Protein AF-A0A2M7H6H7-F1 (afdb_monomer)

Structure (mmCIF, N/CA/C/O backbone):
data_AF-A0A2M7H6H7-F1
#
_entry.id   AF-A0A2M7H6H7-F1
#
loop_
_atom_site.group_PDB
_atom_site.id
_atom_site.type_symbol
_atom_site.label_atom_id
_atom_site.label_alt_id
_atom_site.label_comp_id
_atom_site.label_asym_id
_atom_site.label_entity_id
_atom_site.label_seq_id
_atom_site.pdbx_PDB_ins_code
_atom_site.Cartn_x
_atom_site.Cartn_y
_atom_site.Cartn_z
_atom_site.occupancy
_atom_site.B_iso_or_equiv
_atom_site.auth_seq_id
_atom_site.auth_comp_id
_atom_site.auth_asym_id
_atom_site.auth_atom_id
_atom_site.pdbx_PDB_model_num
ATOM 1 N N . MET A 1 1 ? -11.906 10.074 26.267 1.00 61.56 1 MET A N 1
ATOM 2 C CA . MET A 1 1 ? -12.668 9.955 24.993 1.00 61.56 1 MET A CA 1
ATOM 3 C C . MET A 1 1 ? -12.155 10.864 23.858 1.00 61.56 1 MET A C 1
ATOM 5 O O . MET A 1 1 ? -12.838 10.996 22.849 1.00 61.56 1 MET A O 1
ATOM 9 N N . LYS A 1 2 ? -10.953 11.457 23.956 1.00 78.00 2 LYS A N 1
ATOM 10 C CA . LYS A 1 2 ? -10.472 12.499 23.023 1.00 78.00 2 LYS A CA 1
ATOM 11 C C . LYS A 1 2 ? -10.202 11.996 21.590 1.00 78.00 2 LYS A C 1
ATOM 13 O O . LYS A 1 2 ? -10.302 12.772 20.652 1.00 78.00 2 LYS A O 1
ATOM 18 N N . TYR A 1 3 ? -9.976 10.690 21.414 1.00 88.19 3 TYR A N 1
ATOM 19 C CA . TYR A 1 3 ? -9.656 10.070 20.117 1.00 88.19 3 TYR A CA 1
ATOM 20 C C . TYR A 1 3 ? -10.746 9.146 19.572 1.00 88.19 3 TYR A C 1
ATOM 22 O O . TYR A 1 3 ? -10.517 8.434 18.602 1.00 88.19 3 TYR A O 1
ATOM 30 N N . LYS A 1 4 ? -11.948 9.150 20.168 1.00 90.88 4 LYS A N 1
ATOM 31 C CA . LYS A 1 4 ? -13.011 8.196 19.806 1.00 90.88 4 LYS A CA 1
ATOM 32 C C . LYS A 1 4 ? -13.359 8.255 18.310 1.00 90.88 4 LYS A C 1
ATOM 34 O O . LYS A 1 4 ? -13.554 7.220 17.694 1.00 90.88 4 LYS A O 1
ATOM 39 N N . LYS A 1 5 ? -13.362 9.457 17.720 1.00 93.50 5 LYS A N 1
ATOM 40 C CA . LYS A 1 5 ? -13.609 9.670 16.283 1.00 93.50 5 LYS A CA 1
ATOM 41 C C . LYS A 1 5 ? -12.484 9.114 15.403 1.00 93.50 5 LYS A C 1
ATOM 43 O O . LYS A 1 5 ? -12.766 8.445 14.420 1.00 93.50 5 LYS A O 1
ATOM 48 N N . ALA A 1 6 ? -11.227 9.348 15.785 1.00 94.44 6 ALA A N 1
ATOM 49 C CA . ALA A 1 6 ? -10.067 8.816 15.069 1.00 94.44 6 ALA A CA 1
ATOM 50 C C . ALA A 1 6 ? -10.022 7.282 15.131 1.00 94.44 6 ALA A C 1
ATOM 52 O O . ALA A 1 6 ? -9.757 6.638 14.126 1.00 94.44 6 ALA A O 1
ATOM 53 N N . LEU A 1 7 ? -10.365 6.698 16.285 1.00 96.12 7 LEU A N 1
ATOM 54 C CA . LEU A 1 7 ? -10.436 5.248 16.456 1.00 96.12 7 LEU A CA 1
ATOM 55 C C . LEU A 1 7 ? -11.530 4.621 15.578 1.00 96.12 7 LEU A C 1
ATOM 57 O O . LEU A 1 7 ? -11.297 3.592 14.958 1.00 96.12 7 LEU A O 1
ATOM 61 N N . ILE A 1 8 ? -12.702 5.261 15.484 1.00 96.06 8 ILE A N 1
ATOM 62 C CA . ILE A 1 8 ? -13.778 4.827 14.578 1.00 96.06 8 ILE A CA 1
ATOM 63 C C . ILE A 1 8 ? -13.308 4.886 13.118 1.00 96.06 8 ILE A C 1
ATOM 65 O O . ILE A 1 8 ? -13.524 3.932 12.376 1.00 96.06 8 ILE A O 1
ATOM 69 N N . GLY A 1 9 ? -12.623 5.963 12.717 1.00 96.12 9 GLY A N 1
ATOM 70 C CA . GLY A 1 9 ? -12.051 6.079 11.373 1.00 96.12 9 GLY A CA 1
ATOM 71 C C . GLY A 1 9 ? -11.005 5.001 11.074 1.00 96.12 9 GLY A C 1
ATOM 72 O O . GLY A 1 9 ? -11.027 4.405 10.002 1.00 96.12 9 GLY A O 1
ATOM 73 N N . LEU A 1 10 ? -10.138 4.692 12.041 1.00 95.81 10 LEU A N 1
ATOM 74 C CA . LEU A 1 10 ? -9.139 3.633 11.904 1.00 95.81 10 LEU A CA 1
ATOM 75 C C . LEU A 1 10 ? -9.793 2.256 11.737 1.00 95.81 10 LEU A C 1
ATOM 77 O O . LEU A 1 10 ? -9.412 1.506 10.847 1.00 95.81 10 LEU A O 1
ATOM 81 N N . ILE A 1 11 ? -10.801 1.939 12.553 1.00 96.19 11 ILE A N 1
ATOM 82 C CA . ILE A 1 11 ? -11.541 0.674 12.443 1.00 96.19 11 ILE A CA 1
ATOM 83 C C . ILE A 1 11 ? -12.217 0.566 11.072 1.00 96.19 11 ILE A C 1
ATOM 85 O O . ILE A 1 11 ? -12.152 -0.490 10.447 1.00 96.19 11 ILE A O 1
ATOM 89 N N . ALA A 1 12 ? -12.813 1.652 10.574 1.00 96.00 12 ALA A N 1
ATOM 90 C CA . ALA A 1 12 ? -13.401 1.668 9.238 1.00 96.00 12 ALA A CA 1
ATOM 91 C C . ALA A 1 12 ? -12.356 1.364 8.149 1.00 96.00 12 ALA A C 1
ATOM 93 O O . ALA A 1 12 ? -12.608 0.527 7.289 1.00 96.00 12 ALA A O 1
ATOM 94 N N . LEU A 1 13 ? -11.164 1.967 8.217 1.00 94.69 13 LEU A N 1
ATOM 95 C CA . LEU A 1 13 ? -10.073 1.680 7.277 1.00 94.69 13 LEU A CA 1
ATOM 96 C C . LEU A 1 13 ? -9.600 0.224 7.350 1.00 94.69 13 LEU A C 1
ATOM 98 O O . LEU A 1 13 ? -9.371 -0.388 6.312 1.00 94.69 13 LEU A O 1
ATOM 102 N N . VAL A 1 14 ? -9.501 -0.353 8.550 1.00 94.69 14 VAL A N 1
ATOM 103 C CA . VAL A 1 14 ? -9.122 -1.765 8.729 1.00 94.69 14 VAL A CA 1
ATOM 104 C C . VAL A 1 14 ? -10.141 -2.700 8.074 1.00 94.69 14 VAL A C 1
ATOM 106 O O . VAL A 1 14 ? -9.749 -3.645 7.396 1.00 94.69 14 VAL A O 1
ATOM 109 N N . VAL A 1 15 ? -11.439 -2.422 8.227 1.00 94.75 15 VAL A N 1
ATOM 110 C CA . VAL A 1 15 ? -12.507 -3.220 7.598 1.00 94.75 15 VAL A CA 1
ATOM 111 C C . VAL A 1 15 ? -12.526 -3.056 6.076 1.00 94.75 15 VAL A C 1
ATOM 113 O O . VAL A 1 15 ? -12.846 -4.006 5.367 1.00 94.75 15 VAL A O 1
ATOM 116 N N . LEU A 1 16 ? -12.168 -1.877 5.563 1.00 92.56 16 LEU A N 1
ATOM 117 C CA . LEU A 1 16 ? -12.100 -1.612 4.123 1.00 92.56 16 LEU A CA 1
ATOM 118 C C . LEU A 1 16 ? -10.819 -2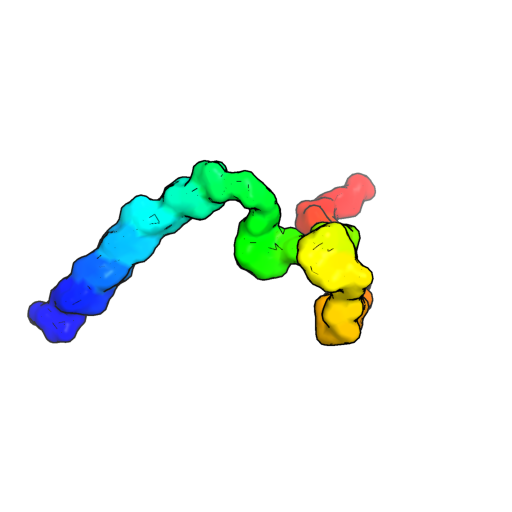.154 3.468 1.00 92.56 16 LEU A C 1
ATOM 120 O O . LEU A 1 16 ? -10.830 -2.430 2.273 1.00 92.56 16 LEU A O 1
ATOM 124 N N . CYS A 1 17 ? -9.742 -2.348 4.231 1.00 89.75 17 CYS A N 1
ATOM 125 C CA . CYS A 1 17 ? -8.459 -2.874 3.757 1.00 89.75 17 CYS A CA 1
ATOM 126 C C . CYS A 1 17 ? -8.568 -4.155 2.892 1.00 89.75 17 CYS A C 1
ATOM 128 O O . CYS A 1 17 ? -8.034 -4.156 1.781 1.00 89.75 17 CYS A O 1
ATOM 130 N N . PRO A 1 18 ? -9.292 -5.223 3.298 1.00 88.00 18 PRO A N 1
ATOM 131 C CA . PRO A 1 18 ? -9.388 -6.447 2.499 1.00 88.00 18 PRO A CA 1
ATOM 132 C C . PRO A 1 18 ? -10.123 -6.277 1.162 1.00 88.00 18 PRO A C 1
ATOM 134 O O . PRO A 1 18 ? -9.980 -7.138 0.299 1.00 88.00 18 PRO A O 1
ATOM 137 N N . LEU A 1 19 ? -10.873 -5.189 0.940 1.00 85.50 19 LEU A N 1
ATOM 138 C CA . LEU A 1 19 ? -11.519 -4.945 -0.357 1.00 85.50 19 LEU A CA 1
ATOM 139 C C . LEU A 1 19 ? -10.498 -4.751 -1.485 1.00 85.50 19 LEU A C 1
ATOM 141 O O . LEU A 1 19 ? -10.804 -5.059 -2.634 1.00 85.50 19 LEU A O 1
ATOM 145 N N . GLY A 1 20 ? -9.279 -4.304 -1.164 1.00 80.69 20 GLY A N 1
ATOM 146 C CA . GLY A 1 20 ? -8.191 -4.193 -2.136 1.00 80.69 20 GLY A CA 1
ATOM 147 C C . GLY A 1 20 ? -7.776 -5.538 -2.740 1.00 80.69 20 GLY A C 1
ATOM 148 O O . GLY A 1 20 ? -7.341 -5.568 -3.882 1.00 80.69 20 GLY A O 1
ATOM 149 N N . LEU A 1 21 ? -7.986 -6.655 -2.032 1.00 82.94 21 LEU A N 1
ATOM 150 C CA . LEU A 1 21 ? -7.687 -8.001 -2.543 1.00 82.94 21 LEU A CA 1
ATOM 151 C C . LEU A 1 21 ? -8.657 -8.456 -3.641 1.00 82.94 21 LEU A C 1
ATOM 153 O O . LEU A 1 21 ? -8.359 -9.395 -4.372 1.00 82.94 21 LEU A O 1
ATOM 157 N N . LEU A 1 22 ? -9.828 -7.822 -3.737 1.00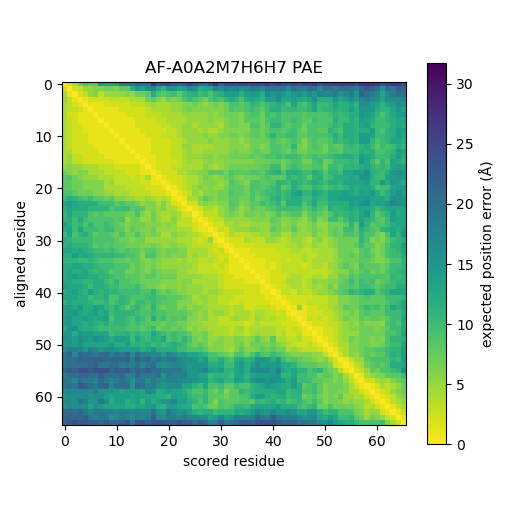 83.25 22 LEU A N 1
ATOM 158 C CA . LEU A 1 22 ? -10.808 -8.096 -4.788 1.00 83.25 22 LEU A CA 1
ATOM 159 C C . LEU A 1 22 ? -10.546 -7.265 -6.051 1.00 83.25 22 LEU A C 1
ATOM 161 O O . LEU A 1 22 ? -11.146 -7.540 -7.089 1.00 83.25 22 LEU A O 1
ATOM 165 N N . ALA A 1 23 ? -9.693 -6.239 -5.971 1.00 82.31 23 ALA A N 1
ATOM 166 C CA . ALA A 1 23 ? -9.345 -5.422 -7.120 1.00 82.31 23 ALA A CA 1
ATOM 167 C C . ALA A 1 23 ? -8.415 -6.206 -8.054 1.00 82.31 23 ALA A C 1
ATOM 169 O O . ALA A 1 23 ? -7.420 -6.787 -7.630 1.00 82.31 23 ALA A O 1
ATOM 170 N N . SER A 1 24 ? -8.743 -6.218 -9.342 1.00 76.12 24 SER A N 1
ATOM 171 C CA . SER A 1 24 ? -7.877 -6.771 -10.377 1.00 76.12 24 SER A CA 1
ATOM 172 C C . SER A 1 24 ? -6.728 -5.806 -10.662 1.00 76.12 24 SER A C 1
ATOM 174 O O . SER A 1 24 ? -6.980 -4.662 -11.043 1.00 76.12 24 SER A O 1
ATOM 176 N N . GLY A 1 25 ? -5.492 -6.276 -10.514 1.00 75.25 25 GLY A N 1
ATOM 177 C CA . GLY A 1 25 ? -4.278 -5.503 -10.780 1.00 75.25 25 GLY A CA 1
ATOM 178 C C . GLY A 1 25 ? -3.26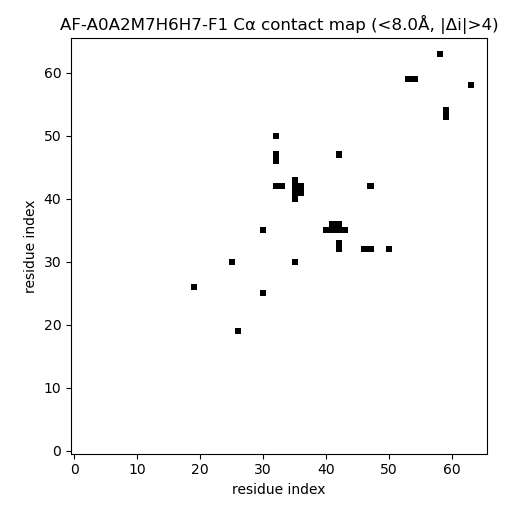5 -5.613 -9.646 1.00 75.25 25 GLY A C 1
ATOM 179 O O . GLY A 1 25 ? -3.519 -6.248 -8.621 1.00 75.25 25 GLY A O 1
ATOM 180 N N . THR A 1 26 ? -2.103 -5.004 -9.840 1.00 77.56 26 THR A N 1
ATOM 181 C CA . THR A 1 26 ? -1.062 -4.902 -8.818 1.00 77.56 26 THR A CA 1
ATOM 182 C C . THR A 1 26 ? -1.458 -3.956 -7.696 1.00 77.56 26 THR A C 1
ATOM 184 O O . THR A 1 26 ? -2.258 -3.027 -7.861 1.00 77.56 26 THR A O 1
ATOM 187 N N . ALA A 1 27 ? -0.899 -4.218 -6.515 1.00 80.19 27 ALA A N 1
ATOM 188 C CA . ALA A 1 27 ? -1.105 -3.364 -5.361 1.00 80.19 27 ALA A CA 1
ATOM 189 C C . ALA A 1 27 ? -0.575 -1.952 -5.641 1.00 80.19 27 ALA A C 1
ATOM 191 O O . ALA A 1 27 ? 0.420 -1.755 -6.338 1.00 80.19 27 ALA A O 1
ATOM 192 N N . TRP A 1 28 ? -1.245 -0.954 -5.068 1.00 73.56 28 TRP A N 1
ATOM 193 C CA . TRP A 1 28 ? -0.829 0.436 -5.204 1.00 73.56 28 TRP A CA 1
ATOM 194 C C . TRP A 1 28 ? 0.605 0.607 -4.684 1.00 73.56 28 TRP A C 1
ATOM 196 O O . TRP A 1 28 ? 0.875 0.316 -3.521 1.00 73.56 28 TRP A O 1
ATOM 206 N N . GLY A 1 29 ? 1.508 1.079 -5.544 1.00 76.81 29 GLY A N 1
ATOM 207 C CA . GLY A 1 29 ? 2.932 1.240 -5.231 1.00 76.81 29 GLY A CA 1
ATOM 208 C C . GLY A 1 29 ? 3.831 0.067 -5.636 1.00 76.81 29 GLY A C 1
ATOM 209 O O . GLY A 1 29 ? 5.037 0.270 -5.723 1.00 76.81 29 GLY A O 1
ATOM 210 N N . GLU A 1 30 ? 3.270 -1.097 -5.969 1.00 79.25 30 GLU A N 1
ATOM 211 C CA . GLU A 1 30 ? 4.002 -2.292 -6.436 1.00 79.25 30 GLU A CA 1
ATOM 212 C C . GLU A 1 30 ? 4.007 -2.403 -7.972 1.00 79.25 30 GLU A C 1
ATOM 214 O O . GLU A 1 30 ? 4.036 -3.491 -8.543 1.00 79.25 30 GLU A O 1
ATOM 219 N N . TRP A 1 31 ? 3.914 -1.272 -8.672 1.00 84.38 31 TRP A N 1
ATOM 220 C CA . TRP A 1 31 ? 3.801 -1.276 -10.127 1.00 84.38 31 TRP A CA 1
ATOM 221 C C . TRP A 1 31 ? 5.138 -1.496 -10.823 1.00 84.38 31 TRP A C 1
ATOM 223 O O . TRP A 1 31 ? 6.126 -0.805 -10.551 1.00 84.38 31 TRP A O 1
ATOM 233 N N . GLY A 1 32 ? 5.124 -2.389 -11.809 1.00 83.12 32 GLY A N 1
ATOM 234 C CA . GLY A 1 32 ? 6.251 -2.610 -12.707 1.00 83.12 32 GLY A CA 1
ATOM 235 C C . GLY A 1 32 ? 6.394 -1.527 -13.782 1.00 83.12 32 GLY A C 1
ATOM 236 O O . GLY A 1 32 ? 5.453 -0.797 -14.108 1.00 83.12 32 GLY A O 1
ATOM 237 N N . LEU A 1 33 ? 7.585 -1.454 -14.388 1.00 85.62 33 LEU A N 1
ATOM 238 C CA . LEU A 1 33 ? 7.825 -0.601 -15.560 1.00 85.62 33 LEU A CA 1
ATOM 239 C C . LEU A 1 33 ? 6.943 -1.018 -16.745 1.00 85.62 33 LEU A C 1
ATOM 241 O O . LEU A 1 33 ? 6.395 -0.151 -17.423 1.00 85.62 33 LEU A O 1
ATOM 245 N N . ASP A 1 34 ? 6.774 -2.325 -16.949 1.00 85.44 34 ASP A N 1
ATOM 246 C CA . ASP A 1 34 ? 5.966 -2.882 -18.038 1.00 85.44 34 ASP A CA 1
ATOM 247 C C . ASP A 1 34 ? 4.473 -2.580 -17.847 1.00 85.44 34 ASP A C 1
ATOM 249 O O . ASP A 1 34 ? 3.793 -2.194 -18.794 1.00 85.44 34 ASP A O 1
ATOM 253 N N . GLU A 1 35 ? 3.972 -2.646 -16.609 1.00 83.75 35 GLU A N 1
ATOM 254 C CA . GLU A 1 35 ? 2.584 -2.283 -16.294 1.00 83.75 35 GLU A CA 1
ATOM 255 C C . GLU A 1 35 ? 2.315 -0.793 -16.493 1.00 83.75 35 GLU A C 1
ATOM 257 O O . GLU A 1 35 ? 1.268 -0.422 -17.020 1.00 83.75 35 GLU A O 1
ATOM 262 N N . MET A 1 36 ? 3.255 0.086 -16.121 1.00 87.94 36 MET A N 1
ATOM 263 C CA . MET A 1 36 ? 3.094 1.512 -16.423 1.00 87.94 36 MET A CA 1
ATOM 264 C C . MET A 1 36 ? 3.126 1.792 -17.918 1.00 87.94 36 MET A C 1
ATOM 266 O O . MET A 1 36 ? 2.404 2.675 -18.379 1.00 87.94 36 MET A O 1
ATOM 270 N N . LEU A 1 37 ? 3.929 1.049 -18.679 1.00 88.19 37 LEU A N 1
ATOM 271 C CA . LEU A 1 37 ? 3.930 1.164 -20.130 1.00 88.19 37 LEU A CA 1
ATOM 272 C C . LEU A 1 37 ? 2.582 0.727 -20.726 1.00 88.19 37 LEU A C 1
ATOM 274 O O . LEU A 1 37 ? 2.093 1.404 -21.624 1.00 88.19 37 LEU A O 1
ATOM 278 N N . ASP A 1 38 ? 1.960 -0.332 -20.207 1.00 87.19 38 ASP A N 1
ATOM 279 C CA . ASP A 1 38 ? 0.653 -0.814 -20.677 1.00 87.19 38 ASP A CA 1
ATOM 280 C C . ASP A 1 38 ? -0.501 0.139 -20.297 1.00 87.19 38 ASP A C 1
ATOM 282 O O . ASP A 1 38 ? -1.364 0.445 -21.119 1.00 87.19 38 ASP A O 1
ATOM 286 N N . ILE A 1 39 ? -0.483 0.695 -19.078 1.00 86.44 39 ILE A N 1
ATOM 287 C CA . ILE A 1 39 ? -1.537 1.598 -18.577 1.00 86.44 39 ILE A CA 1
ATOM 288 C C . ILE A 1 39 ? -1.418 3.011 -19.167 1.00 86.44 39 ILE A C 1
ATOM 290 O O . ILE A 1 39 ? -2.428 3.630 -19.509 1.00 86.44 39 ILE A O 1
ATOM 294 N N . LEU A 1 40 ? -0.202 3.559 -19.238 1.00 87.56 40 LEU A N 1
ATOM 295 C CA . LEU A 1 40 ? 0.034 4.960 -19.614 1.00 87.56 40 LEU A CA 1
ATOM 296 C C . LEU A 1 40 ? 0.554 5.125 -21.047 1.00 87.56 40 LEU A C 1
ATOM 298 O O . LEU A 1 40 ? 0.571 6.246 -21.558 1.00 87.56 40 LEU A O 1
ATOM 302 N N . GLY A 1 41 ? 1.012 4.053 -21.696 1.00 89.69 41 GLY A N 1
ATOM 303 C CA . GLY A 1 41 ? 1.691 4.114 -22.995 1.00 89.69 41 GLY A CA 1
ATOM 304 C C . GLY A 1 41 ? 3.132 4.636 -22.923 1.00 89.69 41 GLY A C 1
ATOM 305 O O . GLY A 1 41 ? 3.782 4.788 -23.957 1.00 89.69 41 GLY A O 1
ATOM 306 N N . TYR A 1 42 ? 3.643 4.944 -21.727 1.00 88.56 42 TYR A N 1
ATOM 307 C CA . TYR A 1 42 ? 5.024 5.368 -21.499 1.00 88.56 42 TYR A CA 1
ATOM 308 C C . TYR A 1 42 ? 5.453 5.119 -20.049 1.00 88.56 42 TYR A C 1
ATOM 310 O O . TYR A 1 42 ? 4.636 5.077 -19.133 1.00 88.56 42 TYR A O 1
ATOM 318 N N . VAL A 1 43 ? 6.765 5.029 -19.824 1.00 88.56 43 VAL A N 1
ATOM 319 C CA . VAL A 1 43 ? 7.340 4.877 -18.482 1.00 88.56 43 VAL A CA 1
ATOM 320 C C . VAL A 1 43 ? 7.709 6.250 -17.905 1.00 88.56 43 VAL A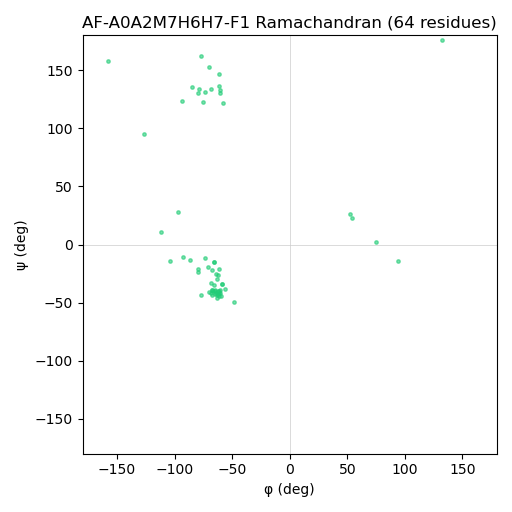 C 1
ATOM 322 O O . VAL A 1 43 ? 8.523 6.967 -18.499 1.00 88.56 43 VAL A O 1
ATOM 325 N N . PRO A 1 44 ? 7.183 6.639 -16.728 1.00 88.38 44 PRO A N 1
ATOM 326 C CA . PRO A 1 44 ? 7.592 7.869 -16.059 1.00 88.38 44 PRO A CA 1
ATOM 327 C C . PRO A 1 44 ? 9.090 7.856 -15.719 1.00 88.38 44 PRO A C 1
ATOM 329 O O . PRO A 1 44 ? 9.599 6.907 -15.122 1.00 88.38 44 PRO A O 1
ATOM 332 N N . GLN A 1 45 ? 9.805 8.944 -16.021 1.00 85.62 45 GLN A N 1
ATOM 333 C CA . GLN A 1 45 ? 11.258 9.021 -15.791 1.00 85.62 45 GLN A CA 1
ATOM 334 C C . GLN A 1 45 ? 11.653 8.813 -14.319 1.00 85.62 45 GLN A C 1
ATOM 336 O O . GLN A 1 45 ? 12.700 8.235 -14.038 1.00 85.62 45 GLN A O 1
ATOM 341 N N . GLY A 1 46 ? 10.823 9.270 -13.375 1.00 84.62 46 GLY A N 1
ATOM 342 C CA . GLY A 1 46 ? 11.047 9.045 -11.944 1.00 84.62 46 GLY A CA 1
ATOM 343 C C . GLY A 1 46 ? 11.015 7.560 -11.582 1.00 84.62 46 GLY A C 1
ATOM 344 O O . GLY A 1 46 ? 11.914 7.086 -10.892 1.00 84.62 46 GLY A O 1
ATOM 345 N N . LEU A 1 47 ? 10.044 6.819 -12.125 1.00 83.69 47 LEU A N 1
ATOM 346 C CA . LEU A 1 47 ? 9.916 5.376 -11.924 1.00 83.69 47 LEU A CA 1
ATOM 347 C C . LEU A 1 47 ? 11.105 4.622 -12.536 1.00 83.69 47 LEU A C 1
ATOM 349 O O . LEU A 1 47 ? 11.687 3.767 -11.881 1.00 83.69 47 LEU A O 1
ATOM 353 N N . SER A 1 48 ? 11.541 5.004 -13.741 1.00 82.38 48 SER A N 1
ATOM 354 C CA . SER A 1 48 ? 12.733 4.423 -14.381 1.00 82.38 48 SER A CA 1
ATOM 355 C C . SER A 1 48 ? 14.016 4.634 -13.560 1.00 82.38 48 SER A C 1
ATOM 357 O O . SER A 1 48 ? 14.848 3.732 -13.447 1.00 82.38 48 SER A O 1
ATOM 359 N N . LYS A 1 49 ? 14.179 5.809 -12.936 1.00 82.62 49 LYS A N 1
ATOM 360 C CA . LYS A 1 49 ? 15.318 6.078 -12.044 1.00 82.62 49 LYS A CA 1
ATOM 361 C C . LYS A 1 49 ? 15.254 5.249 -10.762 1.00 82.62 49 LYS A C 1
ATOM 363 O O . LYS A 1 49 ? 16.282 4.726 -10.351 1.00 82.62 49 LYS A O 1
ATOM 368 N N . LEU A 1 50 ? 14.072 5.119 -10.158 1.00 78.12 50 LEU A N 1
ATOM 369 C CA . LEU A 1 50 ? 13.850 4.325 -8.944 1.00 78.12 50 LEU A CA 1
ATOM 370 C C . LEU A 1 50 ? 14.028 2.823 -9.181 1.00 78.12 50 LEU A C 1
ATOM 372 O O .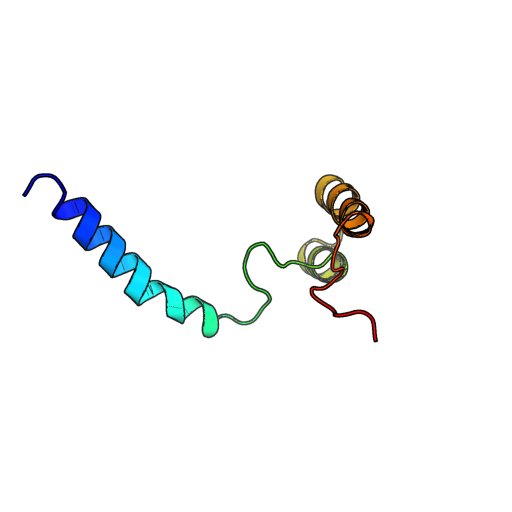 LEU A 1 50 ? 14.655 2.160 -8.362 1.00 78.12 50 LEU A O 1
ATOM 376 N N . ALA A 1 51 ? 13.577 2.300 -10.321 1.00 75.12 51 ALA A N 1
ATOM 377 C CA . ALA A 1 51 ? 13.794 0.901 -10.688 1.00 75.12 51 ALA A CA 1
ATOM 378 C C . ALA A 1 51 ? 15.292 0.550 -10.764 1.00 75.12 51 ALA A C 1
ATOM 380 O O . ALA A 1 51 ? 15.700 -0.532 -10.357 1.00 75.12 51 ALA A O 1
ATOM 381 N N . ASN A 1 52 ? 16.138 1.496 -11.186 1.00 70.62 52 ASN A N 1
ATOM 382 C CA . ASN A 1 52 ? 17.593 1.326 -11.169 1.00 70.62 52 ASN A CA 1
ATOM 383 C C . ASN A 1 52 ? 18.228 1.402 -9.766 1.00 70.62 52 ASN A C 1
ATOM 385 O O . ASN A 1 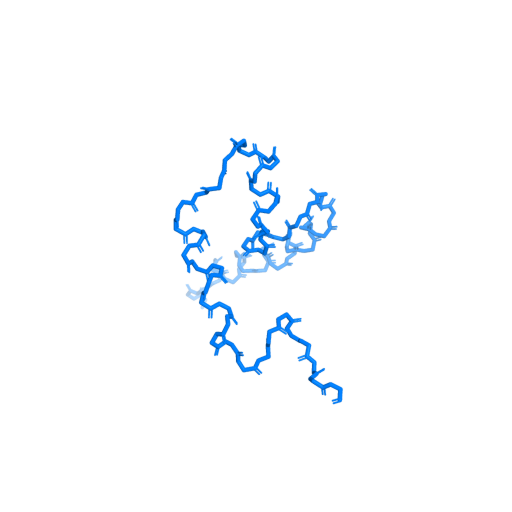52 ? 19.396 1.061 -9.610 1.00 70.62 52 ASN A O 1
ATOM 389 N N . ILE A 1 53 ? 17.506 1.841 -8.732 1.00 69.56 53 ILE A N 1
ATOM 39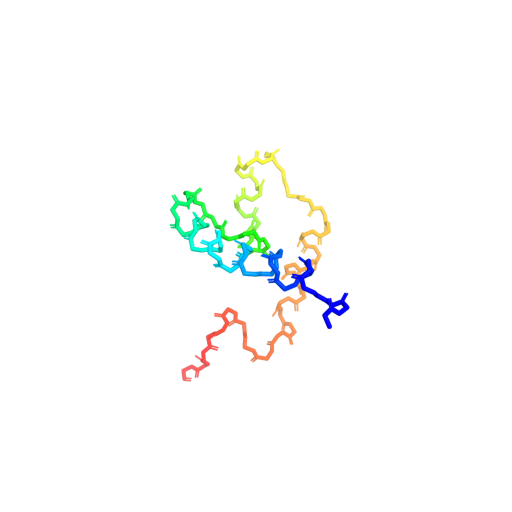0 C CA . ILE A 1 53 ? 18.001 1.819 -7.343 1.00 69.56 53 ILE A CA 1
ATOM 391 C C . ILE A 1 53 ? 17.859 0.412 -6.747 1.00 69.56 53 ILE A C 1
ATOM 393 O O . ILE A 1 53 ? 18.592 0.069 -5.822 1.00 69.56 53 ILE A O 1
ATOM 397 N N . ASN A 1 54 ? 16.985 -0.434 -7.304 1.00 62.53 54 ASN A N 1
ATOM 398 C CA . ASN A 1 54 ? 16.737 -1.786 -6.799 1.00 62.53 54 ASN A CA 1
ATOM 399 C C . ASN A 1 54 ? 17.993 -2.687 -6.848 1.00 62.53 54 ASN A C 1
ATOM 401 O O . ASN A 1 54 ? 18.124 -3.609 -6.053 1.00 62.53 54 ASN A O 1
ATOM 405 N N . HIS A 1 55 ? 18.987 -2.349 -7.680 1.00 61.78 55 HIS A N 1
ATOM 406 C CA . HIS A 1 55 ? 20.312 -2.998 -7.713 1.00 61.78 55 HIS A CA 1
ATOM 407 C C . HIS A 1 55 ? 21.149 -2.776 -6.436 1.00 61.78 55 HIS A C 1
ATOM 409 O O . HIS A 1 55 ? 22.162 -3.441 -6.239 1.00 61.78 55 HIS A O 1
ATOM 415 N N . ILE A 1 56 ? 20.761 -1.815 -5.589 1.00 61.81 56 ILE A N 1
ATOM 416 C CA . ILE A 1 56 ? 21.391 -1.502 -4.293 1.00 61.81 56 ILE A CA 1
ATOM 417 C C . ILE A 1 56 ? 20.688 -2.267 -3.152 1.00 61.81 56 ILE A C 1
ATOM 419 O O . ILE A 1 56 ? 21.182 -2.303 -2.023 1.00 61.81 56 ILE A O 1
ATOM 423 N N . ALA A 1 57 ? 19.536 -2.891 -3.421 1.00 70.44 57 ALA A N 1
ATOM 424 C CA . ALA A 1 57 ? 18.801 -3.648 -2.420 1.00 70.44 57 ALA A CA 1
ATOM 425 C C . ALA A 1 57 ? 19.575 -4.912 -2.019 1.00 70.44 57 ALA A C 1
ATOM 427 O O . ALA A 1 57 ? 20.060 -5.665 -2.858 1.00 70.44 57 ALA A O 1
ATOM 428 N N . PHE A 1 58 ? 19.666 -5.158 -0.711 1.00 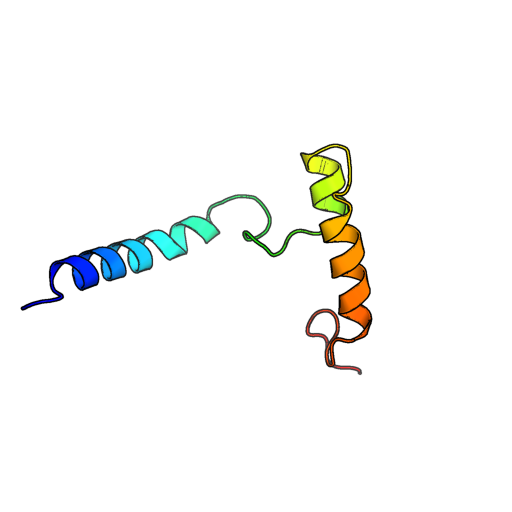71.88 58 PHE A N 1
ATOM 429 C CA . PHE A 1 58 ? 20.341 -6.337 -0.160 1.00 71.88 58 PHE A CA 1
ATOM 430 C C . PHE A 1 58 ? 19.655 -7.658 -0.571 1.00 71.88 58 PHE A C 1
ATOM 432 O O . PHE A 1 58 ? 20.331 -8.670 -0.718 1.00 71.88 58 PHE A O 1
ATOM 439 N N . LEU A 1 59 ? 18.332 -7.636 -0.791 1.00 73.56 59 LEU A N 1
ATOM 440 C CA . LEU A 1 59 ? 17.556 -8.723 -1.400 1.00 73.56 59 LEU A CA 1
ATOM 441 C C . LEU A 1 59 ? 16.744 -8.165 -2.583 1.00 73.56 59 LEU A C 1
ATOM 443 O O . LEU A 1 59 ? 15.646 -7.644 -2.357 1.00 73.56 59 LEU A O 1
ATOM 447 N N . PRO A 1 60 ? 17.252 -8.250 -3.824 1.00 72.00 60 PRO A N 1
ATOM 448 C CA . PRO A 1 60 ? 16.456 -7.908 -4.996 1.00 72.00 60 PRO A CA 1
ATOM 449 C C . PRO A 1 60 ? 15.247 -8.848 -5.086 1.00 72.00 60 PRO A C 1
ATOM 451 O O . PRO A 1 60 ? 15.358 -10.047 -4.820 1.00 72.00 60 PRO A O 1
ATOM 454 N N . ASP A 1 61 ? 14.078 -8.285 -5.390 1.00 70.75 61 ASP A N 1
ATOM 455 C CA . ASP A 1 61 ? 12.797 -9.000 -5.499 1.00 70.75 61 ASP A CA 1
ATOM 456 C C . ASP A 1 61 ? 12.449 -9.870 -4.279 1.00 70.75 61 ASP A C 1
ATOM 458 O O . ASP A 1 61 ? 11.760 -10.883 -4.401 1.00 70.75 61 ASP A O 1
ATOM 462 N N . TYR A 1 62 ? 12.971 -9.516 -3.096 1.00 70.50 62 TYR A N 1
ATOM 463 C CA . TYR A 1 62 ? 12.836 -10.307 -1.865 1.00 70.50 62 TYR A CA 1
ATOM 464 C C . TYR A 1 62 ? 13.298 -11.768 -2.015 1.00 70.50 62 TYR A C 1
ATOM 466 O O . TYR A 1 62 ? 12.903 -12.643 -1.240 1.00 70.50 62 TYR A O 1
ATOM 474 N N . SER A 1 63 ? 14.157 -12.030 -2.999 1.00 75.81 63 SER A N 1
ATOM 475 C CA . SER A 1 63 ? 14.685 -13.354 -3.292 1.00 75.81 63 SER A CA 1
ATOM 476 C C . SER A 1 63 ? 15.897 -13.637 -2.414 1.00 75.81 63 SER A C 1
ATOM 478 O O . SER A 1 63 ? 16.784 -12.796 -2.260 1.00 75.81 63 SER A O 1
ATOM 480 N N . VAL A 1 64 ? 15.956 -14.839 -1.843 1.00 80.06 64 VAL A N 1
ATOM 481 C CA . VAL A 1 64 ? 17.180 -15.323 -1.202 1.00 80.06 64 VAL A CA 1
ATOM 482 C C . VAL A 1 64 ? 18.131 -15.837 -2.286 1.00 80.06 64 VAL A C 1
ATOM 484 O O . VAL A 1 64 ? 17.692 -16.607 -3.144 1.00 80.06 64 VAL A O 1
ATOM 487 N N . PRO A 1 65 ? 19.410 -15.420 -2.296 1.00 68.81 65 PRO A N 1
ATOM 488 C CA . PRO A 1 65 ? 20.392 -16.036 -3.177 1.00 68.81 65 PRO A CA 1
ATOM 489 C C . PRO A 1 65 ? 20.492 -17.526 -2.824 1.00 68.81 65 PRO A C 1
ATOM 491 O O . PRO A 1 65 ? 20.560 -17.877 -1.645 1.00 68.81 65 PRO A O 1
ATOM 494 N N . ALA A 1 66 ? 20.410 -18.376 -3.850 1.00 70.12 66 ALA A N 1
ATOM 495 C CA . ALA A 1 66 ? 20.489 -19.830 -3.721 1.00 70.12 66 ALA A CA 1
ATOM 496 C C . ALA A 1 66 ? 21.859 -20.301 -3.214 1.00 70.12 66 ALA A C 1
ATOM 498 O O . ALA A 1 66 ? 22.872 -19.638 -3.539 1.00 70.12 66 ALA A O 1
#

Mean predicted aligned error: 8.62 Å

Nearest PDB structures (foldseek):
  5d1w-assembly2_C  TM=3.793E-01  e=7.174E+00  Mycobacterium tuberculosis H37Rv

Solvent-accessible surface area (backbone atoms only — not comparable to full-atom values): 4288 Å² total; per-residue (Å²): 123,94,53,55,67,59,52,52,53,50,51,52,51,61,69,51,53,66,58,60,77,74,50,89,72,72,59,91,90,67,72,50,68,67,57,37,28,71,76,68,73,47,66,55,68,69,57,58,56,52,61,64,50,46,81,74,45,94,46,51,93,78,47,78,86,130

Secondary structure (DSSP, 8-state):
-TTHHHHHHHHHHHHHGGGGGGSSSPPTT---HHHHHHHHSS--HHHHHHHTTGGG-SSGGGPPP-

Sequence (66 aa):
MKYKKALIGLIALVVLCPLGLLASGTAWGEWGLDEMLDILGYVPQGLSKLANINHIAFLPDYSVPA

pLDDT: mean 82.24, std 9.45, range [61.56, 96.19]

Foldseek 3Di:
DVCPVVVVVVVVCVVCVCVQVVDPDDDVPPDDQVNCCVVVV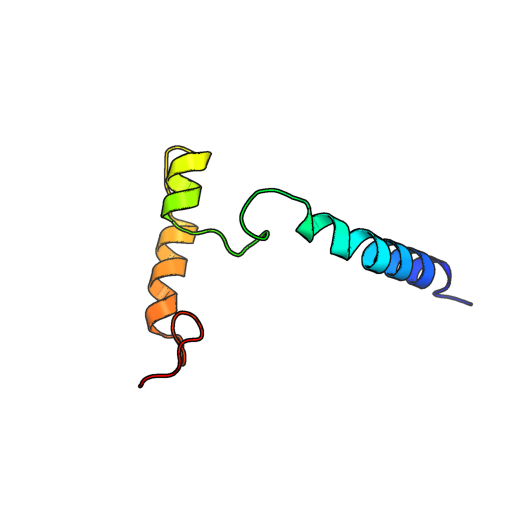HGDPVVVVVVVCLVVDPQRVVDDDD

Radius of gyration: 17.88 Å; Cα contacts (8 Å, |Δi|>4): 18; chains: 1; bounding box: 35×32×48 Å